Protein AF-A0A934UHP0-F1 (afdb_monomer)

Solvent-accessible surface area (backbone atoms only — not comparable to full-atom values): 10832 Å² total; per-residue (Å²): 144,79,77,80,71,72,85,59,71,82,82,68,81,78,89,64,94,70,83,74,85,77,80,88,88,84,89,85,69,99,62,81,76,80,75,79,72,74,75,75,67,83,70,71,65,42,68,58,42,53,53,52,53,50,48,46,70,78,42,37,68,62,49,25,53,52,29,30,57,38,51,33,69,65,42,19,49,50,46,54,52,48,55,55,54,60,71,76,48,65,62,77,45,72,68,57,52,52,50,54,49,52,52,40,41,58,56,67,49,71,59,42,85,39,82,93,36,69,33,22,66,36,47,75,72,54,64,80,91,36,71,65,50,58,52,38,53,55,50,32,52,55,48,51,52,50,53,49,57,47,55,74,68,46,74,72,74,68,69,76,78,69,86,83,80,86,78,84,90,79,137

pLDDT: mean 72.45, std 21.95, range [33.69, 94.19]

Structure (mmCIF, N/CA/C/O backbone):
data_AF-A0A934UHP0-F1
#
_entry.id   AF-A0A934UHP0-F1
#
loop_
_atom_site.group_PDB
_atom_site.id
_atom_site.type_symbol
_atom_site.label_atom_id
_atom_site.label_alt_id
_atom_site.label_comp_id
_atom_site.label_asym_id
_atom_site.label_entity_id
_atom_site.label_seq_id
_atom_site.pdbx_PDB_ins_code
_atom_site.Cartn_x
_atom_site.Cartn_y
_atom_site.Cartn_z
_atom_site.occupancy
_atom_site.B_iso_or_equiv
_atom_site.auth_seq_id
_atom_site.auth_comp_id
_atom_site.auth_asym_id
_atom_site.auth_atom_id
_atom_site.pdbx_PDB_model_num
ATOM 1 N N . MET A 1 1 ? 20.427 -10.586 4.011 1.00 42.00 1 MET A N 1
ATOM 2 C CA . MET A 1 1 ? 18.954 -10.520 4.170 1.00 42.00 1 MET A CA 1
ATOM 3 C C . MET A 1 1 ? 18.531 -11.014 5.562 1.00 42.00 1 MET A C 1
ATOM 5 O O . MET A 1 1 ? 17.882 -12.040 5.659 1.00 42.00 1 MET A O 1
ATOM 9 N N . LEU A 1 2 ? 18.901 -10.321 6.652 1.00 39.56 2 LEU A N 1
ATOM 10 C CA . LEU A 1 2 ? 18.642 -10.806 8.030 1.00 39.56 2 LEU A CA 1
ATOM 11 C C . LEU A 1 2 ? 18.152 -9.730 9.025 1.00 39.56 2 LEU A C 1
ATOM 13 O O . LEU A 1 2 ? 18.078 -9.990 10.220 1.00 39.56 2 LEU A O 1
ATOM 17 N N . LEU A 1 3 ? 17.778 -8.525 8.572 1.00 39.38 3 LEU A N 1
ATOM 18 C CA . LEU A 1 3 ? 17.360 -7.441 9.484 1.00 39.38 3 LEU A CA 1
ATOM 19 C C . LEU A 1 3 ? 15.840 -7.224 9.589 1.00 39.38 3 LEU A C 1
ATOM 21 O O . LEU A 1 3 ? 15.396 -6.482 10.456 1.00 39.38 3 LEU A O 1
ATOM 25 N N . LEU A 1 4 ? 15.025 -7.908 8.780 1.00 42.03 4 LEU A N 1
ATOM 26 C CA . LEU A 1 4 ? 13.560 -7.750 8.799 1.00 42.03 4 LEU A CA 1
ATOM 27 C C . LEU A 1 4 ? 12.834 -8.690 9.778 1.00 42.03 4 LEU A C 1
ATOM 29 O O . LEU A 1 4 ? 11.640 -8.531 10.001 1.00 42.03 4 LEU A O 1
ATOM 33 N N . GLN A 1 5 ? 13.548 -9.618 10.421 1.00 41.47 5 GLN A N 1
ATOM 34 C CA . GLN A 1 5 ? 12.958 -10.611 11.329 1.00 41.47 5 GLN A CA 1
ATOM 35 C C . GLN A 1 5 ? 12.961 -10.199 12.814 1.00 41.47 5 GLN A C 1
ATOM 37 O O . GLN A 1 5 ? 12.435 -10.931 13.645 1.00 41.47 5 GLN A O 1
ATOM 42 N N . ARG A 1 6 ? 13.524 -9.033 13.179 1.00 38.66 6 ARG A N 1
ATOM 43 C CA . ARG A 1 6 ? 13.593 -8.573 14.588 1.00 38.66 6 ARG A CA 1
ATOM 44 C C . ARG A 1 6 ? 12.536 -7.541 14.991 1.00 38.66 6 ARG A C 1
ATOM 46 O O . ARG A 1 6 ? 12.397 -7.276 16.179 1.00 38.66 6 ARG A O 1
ATOM 53 N N . VAL A 1 7 ? 11.782 -6.977 14.044 1.00 44.88 7 VAL A N 1
ATOM 54 C CA . VAL A 1 7 ? 10.769 -5.928 14.322 1.00 44.88 7 VAL A CA 1
ATOM 55 C C . VAL A 1 7 ? 9.355 -6.505 14.482 1.00 44.88 7 VAL A C 1
ATOM 57 O O . VAL A 1 7 ? 8.395 -5.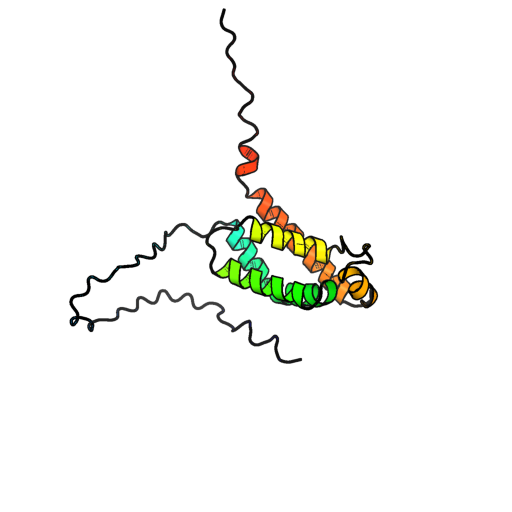789 14.747 1.00 44.88 7 VAL A O 1
ATOM 60 N N . TRP A 1 8 ? 9.221 -7.829 14.413 1.00 42.47 8 TRP A N 1
ATOM 61 C CA . TRP A 1 8 ? 8.026 -8.521 14.872 1.00 42.47 8 TRP A CA 1
ATOM 62 C C . TRP A 1 8 ? 8.429 -9.575 15.903 1.00 42.47 8 TRP A C 1
ATOM 64 O O . TRP A 1 8 ? 8.542 -10.753 15.562 1.00 42.47 8 TRP A O 1
ATOM 74 N N . PRO A 1 9 ? 8.699 -9.193 17.169 1.00 38.47 9 PRO A N 1
ATOM 75 C CA . PRO A 1 9 ? 8.726 -10.200 18.205 1.00 38.47 9 PRO A CA 1
ATOM 76 C C . PRO A 1 9 ? 7.349 -10.852 18.211 1.00 38.47 9 PRO A C 1
ATOM 78 O O . PRO A 1 9 ? 6.319 -10.174 18.162 1.00 38.47 9 PRO A O 1
ATOM 81 N N . ALA A 1 10 ? 7.362 -12.175 18.269 1.00 37.47 10 ALA A N 1
ATOM 82 C CA . ALA A 1 10 ? 6.231 -13.042 18.520 1.00 37.47 10 ALA A CA 1
ATOM 83 C C . ALA A 1 10 ? 5.600 -12.783 19.907 1.00 37.47 10 ALA A C 1
ATOM 85 O O . ALA A 1 10 ? 5.389 -13.704 20.685 1.00 37.47 10 ALA A O 1
ATOM 86 N N . CYS A 1 11 ? 5.221 -11.541 20.212 1.00 39.34 11 CYS A N 1
ATOM 87 C CA . CYS A 1 11 ? 4.250 -11.205 21.250 1.00 39.34 11 CYS A CA 1
ATOM 88 C C . CYS A 1 11 ? 2.841 -11.389 20.671 1.00 39.34 11 CYS A C 1
ATOM 90 O O . CYS A 1 11 ? 1.976 -10.515 20.689 1.00 39.34 11 CYS A O 1
ATOM 92 N N . LEU A 1 12 ? 2.663 -12.570 20.089 1.00 42.16 12 LEU A N 1
ATOM 93 C CA . LEU A 1 12 ? 1.399 -13.191 19.807 1.00 42.16 12 LEU A CA 1
ATOM 94 C C . LEU A 1 12 ? 0.865 -13.646 21.168 1.00 42.16 12 LEU A C 1
ATOM 96 O O . LEU A 1 12 ? 1.470 -14.480 21.828 1.00 42.16 12 LEU A O 1
ATOM 100 N N . LEU A 1 13 ? -0.249 -13.051 21.587 1.00 44.84 13 LEU A N 1
ATOM 101 C CA . LEU A 1 13 ? -1.216 -13.663 22.495 1.00 44.84 13 LEU A CA 1
ATOM 102 C C . LEU A 1 13 ? -0.632 -14.287 23.777 1.00 44.84 13 LEU A C 1
ATOM 104 O O . LEU A 1 13 ? -0.609 -15.502 23.946 1.00 44.84 13 LEU A O 1
ATOM 108 N N . LYS A 1 14 ? -0.337 -13.445 24.768 1.00 37.38 14 LYS A N 1
ATOM 109 C CA . LYS A 1 14 ? -0.672 -13.820 26.144 1.00 37.38 14 LYS A CA 1
ATOM 110 C C . LYS A 1 14 ? -1.713 -12.844 26.661 1.00 37.38 14 LYS A C 1
ATOM 112 O O . LYS A 1 14 ? -1.405 -11.836 27.286 1.00 37.38 14 LYS A O 1
ATOM 117 N N . GLY A 1 15 ? -2.968 -13.154 26.333 1.00 45.75 15 GLY A N 1
ATOM 118 C CA . GLY A 1 15 ? -4.089 -12.767 27.175 1.00 45.75 15 GLY A CA 1
ATOM 119 C C . GLY A 1 15 ? -3.848 -13.398 28.539 1.00 45.75 15 GLY A C 1
ATOM 120 O O . GLY A 1 15 ? -4.096 -14.580 28.739 1.00 45.75 15 GLY A O 1
ATOM 121 N N . GLY A 1 16 ? -3.247 -12.629 29.433 1.00 35.16 16 GLY A N 1
ATOM 122 C CA . GLY A 1 16 ? -3.115 -12.962 30.833 1.00 35.16 16 GLY A CA 1
ATOM 123 C C . GLY A 1 16 ? -3.832 -11.872 31.594 1.00 35.16 16 GLY A C 1
ATOM 124 O O . GLY A 1 16 ? -3.300 -10.774 31.734 1.00 35.16 16 GLY A O 1
ATOM 125 N N . ASN A 1 17 ? -5.029 -12.179 32.083 1.00 43.84 17 ASN A N 1
ATOM 126 C CA . ASN A 1 17 ? -5.650 -11.446 33.179 1.00 43.84 17 ASN A CA 1
ATOM 127 C C . ASN A 1 17 ? -4.812 -11.745 34.432 1.00 43.84 17 ASN A C 1
ATOM 129 O O . ASN A 1 17 ? -5.182 -12.556 35.271 1.00 43.84 17 ASN A O 1
ATOM 133 N N . GLY A 1 18 ? -3.604 -11.192 34.474 1.00 33.69 18 GLY A N 1
ATOM 134 C CA . GLY A 1 18 ? -2.682 -11.305 35.586 1.00 33.69 18 GLY A CA 1
ATOM 135 C C . GLY A 1 18 ? -2.936 -10.141 36.517 1.00 33.69 18 GLY A C 1
ATOM 136 O O . GLY A 1 18 ? -2.322 -9.088 36.373 1.00 33.69 18 GLY A O 1
ATOM 137 N N . LEU A 1 19 ? -3.872 -10.343 37.438 1.00 45.59 19 LEU A N 1
ATOM 138 C CA . LEU A 1 19 ? -3.928 -9.641 38.708 1.00 45.59 19 LEU A CA 1
ATOM 139 C C . LEU A 1 19 ? -2.565 -9.849 39.397 1.00 45.59 19 LEU A C 1
ATOM 141 O O . LEU A 1 19 ? -2.345 -10.863 40.051 1.00 45.59 19 LEU A O 1
ATOM 145 N N . LEU A 1 20 ? -1.609 -8.950 39.169 1.00 38.91 20 LEU A N 1
ATOM 146 C CA . LEU A 1 20 ? -0.404 -8.879 39.986 1.00 38.91 20 LEU A CA 1
ATOM 147 C C . LEU A 1 20 ? -0.700 -7.915 41.126 1.00 38.91 20 LEU A C 1
ATOM 149 O O . LEU A 1 20 ? -0.429 -6.719 41.053 1.00 38.91 20 LEU A O 1
ATOM 153 N N . GLU A 1 21 ? -1.300 -8.487 42.165 1.00 44.72 21 GLU A N 1
ATOM 154 C CA . GLU A 1 21 ? -1.109 -8.037 43.536 1.00 44.72 21 GLU A CA 1
ATOM 155 C C . GLU A 1 21 ? 0.404 -7.916 43.776 1.00 44.72 21 GLU A C 1
ATOM 157 O O . GLU A 1 21 ? 1.127 -8.914 43.794 1.00 44.72 21 GLU A O 1
ATOM 162 N N . LEU A 1 22 ? 0.899 -6.690 43.924 1.00 38.41 22 LEU A N 1
ATOM 163 C CA . LEU A 1 22 ? 2.166 -6.438 44.599 1.00 38.41 22 LEU A CA 1
ATOM 164 C C . LEU A 1 22 ? 1.835 -5.783 45.938 1.00 38.41 22 LEU A C 1
ATOM 166 O O . LEU A 1 22 ? 1.353 -4.646 45.947 1.00 38.41 22 LEU A O 1
ATOM 170 N N . PRO A 1 23 ? 2.073 -6.469 47.065 1.00 46.25 23 PRO A N 1
ATOM 171 C CA . PRO A 1 23 ? 1.938 -5.860 48.367 1.00 46.25 23 PRO A CA 1
ATOM 172 C C . PRO A 1 23 ? 3.212 -5.083 48.725 1.00 46.25 23 PRO A C 1
ATOM 174 O O . PRO A 1 23 ? 4.324 -5.478 48.385 1.00 46.25 23 PRO A O 1
ATOM 177 N N . LEU A 1 24 ? 3.001 -4.017 49.498 1.00 48.31 24 LEU A N 1
ATOM 178 C CA . LEU A 1 24 ? 3.909 -3.486 50.521 1.00 48.31 24 LEU A CA 1
ATOM 179 C C . LEU A 1 24 ? 5.299 -3.018 50.057 1.00 48.31 24 LEU A C 1
ATOM 181 O O . LEU A 1 24 ? 6.254 -3.785 50.002 1.00 48.31 24 LEU A O 1
ATOM 185 N N . GLY A 1 25 ? 5.451 -1.699 49.889 1.00 46.22 25 GLY A N 1
ATOM 186 C CA . GLY A 1 25 ? 6.784 -1.091 49.900 1.00 46.22 25 GLY A CA 1
ATOM 187 C C . GLY A 1 25 ? 6.900 0.323 49.339 1.00 46.22 25 GLY A C 1
ATOM 188 O O . GLY A 1 25 ? 7.760 0.551 48.501 1.00 46.22 25 GLY A O 1
ATOM 189 N N . ALA A 1 26 ? 6.066 1.278 49.762 1.00 39.66 26 ALA A N 1
ATOM 190 C CA . ALA A 1 26 ? 6.308 2.698 49.466 1.00 39.66 26 ALA A CA 1
ATOM 191 C C . ALA A 1 26 ? 5.624 3.624 50.486 1.00 39.66 26 ALA A C 1
ATOM 193 O O . ALA A 1 26 ? 4.807 4.472 50.140 1.00 39.66 26 ALA A O 1
ATOM 194 N N . ALA A 1 27 ? 5.949 3.456 51.766 1.00 47.56 27 ALA A N 1
ATOM 195 C CA . ALA A 1 27 ? 5.742 4.495 52.767 1.00 47.56 27 ALA A CA 1
ATOM 196 C C . ALA A 1 27 ? 7.123 5.013 53.161 1.00 47.56 27 ALA A C 1
ATOM 198 O O . ALA A 1 27 ? 7.742 4.422 54.029 1.00 47.56 27 ALA A O 1
ATOM 199 N N . LEU A 1 28 ? 7.631 6.032 52.461 1.00 46.81 28 LEU A N 1
ATOM 200 C CA . LEU A 1 28 ? 8.729 6.918 52.884 1.00 46.81 28 LEU A CA 1
ATOM 201 C C . LEU A 1 28 ? 8.986 7.921 51.751 1.00 46.81 28 LEU A C 1
ATOM 203 O O . LEU A 1 28 ? 9.897 7.747 50.962 1.00 46.81 28 LEU A O 1
ATOM 207 N N . PHE A 1 29 ? 8.107 8.907 51.605 1.00 46.59 29 PHE A N 1
ATOM 208 C CA . PHE A 1 29 ? 8.391 10.275 51.147 1.00 46.59 29 PHE A CA 1
ATOM 209 C C . PHE A 1 29 ? 7.032 10.957 51.000 1.00 46.59 29 PHE A C 1
ATOM 211 O O . PHE A 1 29 ? 6.186 10.510 50.231 1.00 46.59 29 PHE A O 1
ATOM 218 N N . GLY A 1 30 ? 6.803 12.018 51.773 1.00 52.59 30 GLY A N 1
ATOM 219 C CA . GLY A 1 30 ? 5.574 12.815 51.778 1.00 52.59 30 GLY A CA 1
ATOM 220 C C . GLY A 1 30 ? 5.357 13.627 50.498 1.00 52.59 30 GLY A C 1
ATOM 221 O O . GLY A 1 30 ? 5.081 14.820 50.567 1.00 52.59 30 GLY A O 1
ATOM 222 N N . MET A 1 31 ? 5.474 13.004 49.327 1.00 44.03 31 MET A N 1
ATOM 223 C CA . MET A 1 31 ? 4.990 13.554 48.070 1.00 44.03 31 MET A CA 1
ATOM 224 C C . MET A 1 31 ? 3.613 12.963 47.809 1.00 44.03 31 MET A C 1
ATOM 226 O O . MET A 1 31 ? 3.461 11.747 47.711 1.00 44.03 31 MET A O 1
ATOM 230 N N . LYS A 1 32 ? 2.597 13.827 47.691 1.00 45.47 32 LYS A N 1
ATOM 231 C CA . LYS A 1 32 ? 1.299 13.419 47.147 1.00 45.47 32 LYS A CA 1
ATOM 232 C C . LYS A 1 32 ? 1.583 12.750 45.800 1.00 45.47 32 LYS A C 1
ATOM 234 O O . LYS A 1 32 ? 2.121 13.433 44.925 1.00 45.47 32 LYS A O 1
ATOM 239 N N . PRO A 1 33 ? 1.279 11.453 45.620 1.00 44.22 33 PRO A N 1
ATOM 240 C CA . PRO A 1 33 ? 1.418 10.843 44.317 1.00 44.22 33 PRO A CA 1
ATOM 241 C C . PRO A 1 33 ? 0.501 11.632 43.395 1.00 44.22 33 PRO A C 1
ATOM 243 O O . PRO A 1 33 ? -0.712 11.690 43.607 1.00 44.22 33 PRO A O 1
ATOM 246 N N . MET A 1 34 ? 1.089 12.296 42.402 1.00 43.16 34 MET A N 1
ATOM 247 C CA . MET A 1 34 ? 0.326 12.789 41.274 1.00 43.16 34 MET A CA 1
ATOM 248 C C . MET A 1 34 ? -0.120 11.523 40.556 1.00 43.16 34 MET A C 1
ATOM 250 O O . MET A 1 34 ? 0.605 10.948 39.746 1.00 43.16 34 MET A O 1
ATOM 254 N N . THR A 1 35 ? -1.268 11.001 40.978 1.00 45.53 35 THR A N 1
ATOM 255 C CA . THR A 1 35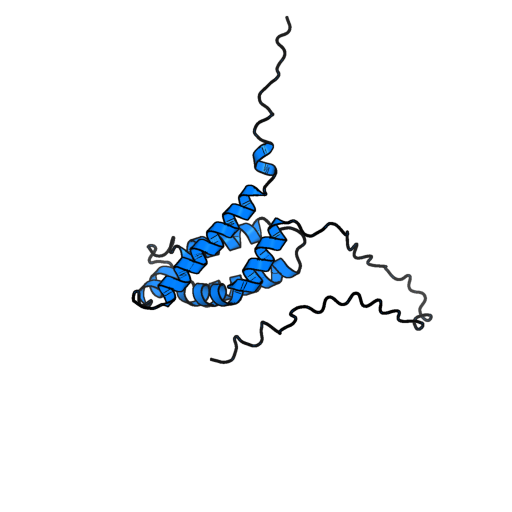 ? -1.938 9.889 40.338 1.00 45.53 35 THR A CA 1
ATOM 256 C C . THR A 1 35 ? -2.242 10.374 38.936 1.00 45.53 35 THR A C 1
ATOM 258 O O . THR A 1 35 ? -3.241 11.035 38.673 1.00 45.53 35 THR A O 1
ATOM 261 N N . PHE A 1 36 ? -1.341 10.073 38.005 1.00 46.47 36 PHE A N 1
ATOM 262 C CA . PHE A 1 36 ? -1.683 10.058 36.602 1.00 46.47 36 PHE A CA 1
ATOM 263 C C . PHE A 1 36 ? -2.608 8.856 36.460 1.00 46.47 36 PHE A C 1
ATOM 265 O O . PHE A 1 36 ? -2.192 7.758 36.092 1.00 46.47 36 PHE A O 1
ATOM 272 N N . TYR A 1 37 ? -3.869 9.035 36.858 1.00 45.75 37 TYR A N 1
ATOM 273 C CA . TYR A 1 37 ? -4.931 8.123 36.504 1.00 45.75 37 TYR A CA 1
ATOM 274 C C . TYR A 1 37 ? -5.016 8.230 34.985 1.00 45.75 37 TYR A C 1
ATOM 276 O O . TYR A 1 37 ? -5.720 9.046 34.398 1.00 45.75 37 TYR A O 1
ATOM 284 N N . ARG A 1 38 ? -4.202 7.423 34.305 1.00 45.00 38 ARG A N 1
ATOM 285 C CA . ARG A 1 38 ? -4.418 7.117 32.908 1.00 45.00 38 ARG A CA 1
ATOM 286 C C . ARG A 1 38 ? -5.755 6.411 32.931 1.00 45.00 38 ARG A C 1
ATOM 288 O O . ARG A 1 38 ? -5.820 5.225 33.236 1.00 45.00 38 ARG A O 1
ATOM 295 N N . THR A 1 39 ? -6.829 7.163 32.714 1.00 40.53 39 THR A N 1
ATOM 296 C CA . THR A 1 39 ? -8.152 6.592 32.557 1.00 40.53 39 THR A CA 1
ATOM 297 C C . THR A 1 39 ? -8.039 5.647 31.369 1.00 40.53 39 THR A C 1
ATOM 299 O O . THR A 1 39 ? -8.047 6.029 30.190 1.00 40.53 39 THR A O 1
ATOM 302 N N . PHE A 1 40 ? -7.869 4.363 31.665 1.00 43.28 40 PHE A N 1
ATOM 303 C CA . PHE A 1 40 ? -8.259 3.293 30.773 1.00 43.28 40 PHE A CA 1
ATOM 304 C C . PHE A 1 40 ? -9.780 3.371 30.726 1.00 43.28 40 PHE A C 1
ATOM 306 O O . PHE A 1 40 ? -10.487 2.621 31.382 1.00 43.28 40 PHE A O 1
ATOM 313 N N . SER A 1 41 ? -10.277 4.388 30.017 1.00 42.59 41 SER A N 1
ATOM 314 C CA . SER A 1 41 ? -11.663 4.454 29.611 1.00 42.59 41 SER A CA 1
ATOM 315 C C . SER A 1 41 ? -11.891 3.164 28.843 1.00 42.59 41 SER A C 1
ATOM 317 O O . SER A 1 41 ? -11.317 2.959 27.775 1.00 42.59 41 SER A O 1
ATOM 319 N N . THR A 1 42 ? -12.669 2.282 29.454 1.00 47.91 42 THR A N 1
ATOM 320 C CA . THR A 1 42 ? -13.042 0.938 29.011 1.00 47.91 42 THR A CA 1
ATOM 321 C C . THR A 1 42 ? -13.909 0.952 27.751 1.00 47.91 42 THR A C 1
ATOM 323 O O . THR A 1 42 ? -14.549 -0.042 27.421 1.00 47.91 42 THR A O 1
ATOM 326 N N . LYS A 1 43 ? -13.934 2.069 27.011 1.00 54.66 43 LYS A N 1
ATOM 327 C CA . LYS A 1 43 ? -14.559 2.138 25.698 1.00 54.66 43 LYS A CA 1
ATOM 328 C C . LYS A 1 43 ? -13.727 1.284 24.748 1.00 54.66 43 LYS A C 1
ATOM 330 O O . LYS A 1 43 ? -12.588 1.617 24.421 1.00 54.66 43 LYS A O 1
ATOM 335 N N . GLN A 1 44 ? -14.313 0.151 24.377 1.00 58.03 44 GLN A N 1
ATOM 336 C CA . GLN A 1 44 ? -13.834 -0.786 23.372 1.00 58.03 44 GLN A CA 1
ATOM 337 C C . GLN A 1 44 ? -13.231 -0.021 22.176 1.00 58.03 44 GLN A C 1
ATOM 339 O O . GLN A 1 44 ? -13.818 0.979 21.748 1.00 58.03 44 GLN A O 1
ATOM 344 N N . PRO A 1 45 ? -12.057 -0.432 21.650 1.00 60.78 45 PRO A N 1
ATOM 345 C CA . PRO A 1 45 ? -11.465 0.211 20.482 1.00 60.78 45 PRO A CA 1
ATOM 346 C C . PRO A 1 45 ? -12.504 0.289 19.370 1.00 60.78 45 PRO A C 1
ATOM 348 O O . PRO A 1 45 ? -13.213 -0.691 19.135 1.00 60.78 45 PRO A O 1
ATOM 351 N N . CYS A 1 46 ? -12.607 1.439 18.700 1.00 70.69 46 CYS A N 1
ATOM 352 C CA . CYS A 1 46 ? -13.571 1.583 17.614 1.00 70.69 46 CYS A CA 1
ATOM 353 C C . CYS A 1 46 ? -13.407 0.430 16.600 1.00 70.69 46 CYS A C 1
ATOM 355 O O . CYS A 1 46 ? -12.269 0.055 16.291 1.00 70.69 46 CYS A O 1
ATOM 357 N N . PRO A 1 47 ? -14.509 -0.152 16.091 1.00 77.81 47 PRO A N 1
ATOM 358 C CA . PRO A 1 47 ? -14.458 -1.367 15.273 1.00 77.81 47 PRO A CA 1
ATOM 359 C C . PRO A 1 47 ? -13.521 -1.201 14.068 1.00 77.81 47 PRO A C 1
ATOM 361 O O . PRO A 1 47 ? -12.684 -2.066 13.811 1.00 77.81 47 PRO A O 1
ATOM 364 N N . LYS A 1 48 ? -13.532 -0.015 13.441 1.00 84.75 48 LYS A N 1
ATOM 365 C CA . LYS A 1 48 ? -12.605 0.405 12.373 1.00 84.75 48 LYS A CA 1
ATOM 366 C C . LYS A 1 48 ? -11.131 0.170 12.711 1.00 84.75 48 LYS A C 1
ATOM 368 O O . LYS A 1 48 ? -10.384 -0.389 11.913 1.00 84.75 48 LYS A O 1
ATOM 373 N N . LEU A 1 49 ? -10.703 0.579 13.906 1.00 87.00 49 LEU A N 1
ATOM 374 C CA . LEU A 1 49 ? -9.321 0.412 14.352 1.00 87.00 49 LEU A CA 1
ATOM 375 C C . LEU A 1 49 ? -8.978 -1.065 14.564 1.00 87.00 49 LEU A C 1
ATOM 377 O O . LEU A 1 49 ? -7.847 -1.473 14.310 1.00 87.00 49 LEU A O 1
ATOM 381 N N . GLY A 1 50 ? -9.953 -1.870 14.994 1.00 86.69 50 GLY A N 1
ATOM 382 C CA . GLY A 1 50 ? -9.825 -3.324 15.072 1.00 86.69 50 GLY A CA 1
ATOM 383 C C . GLY A 1 50 ? -9.517 -3.950 13.710 1.00 86.69 50 GLY A C 1
ATOM 384 O O . GLY A 1 50 ? -8.563 -4.724 13.602 1.00 86.69 50 GLY A O 1
ATOM 385 N N . HIS A 1 51 ? -10.253 -3.558 12.665 1.00 89.88 51 HIS A N 1
ATOM 386 C CA . HIS A 1 51 ? -10.018 -4.023 11.293 1.00 89.88 51 HIS A CA 1
ATOM 387 C C . HIS A 1 51 ? -8.634 -3.613 10.772 1.00 89.88 51 HIS A C 1
ATOM 389 O O . HIS A 1 51 ? -7.890 -4.461 10.279 1.00 89.88 51 HIS A O 1
ATOM 395 N N . VAL A 1 52 ? -8.234 -2.350 10.968 1.00 90.81 52 VAL A N 1
ATOM 396 C CA . VAL A 1 52 ? -6.906 -1.857 10.552 1.00 90.81 52 VAL A CA 1
ATOM 397 C C . VAL A 1 52 ? -5.782 -2.589 11.284 1.00 90.81 52 VAL A C 1
ATOM 399 O O . VAL A 1 52 ? -4.822 -3.031 10.658 1.00 90.81 52 VAL A O 1
ATOM 402 N N . ARG A 1 53 ? -5.896 -2.777 12.604 1.00 91.62 53 ARG A N 1
ATOM 403 C CA . ARG A 1 53 ? -4.902 -3.522 13.395 1.00 91.62 53 ARG A CA 1
ATOM 404 C C . ARG A 1 53 ? -4.756 -4.958 12.928 1.00 91.62 53 ARG A C 1
ATOM 406 O O . ARG A 1 53 ? -3.635 -5.452 12.834 1.00 91.62 53 ARG A O 1
ATOM 413 N N . ARG A 1 54 ? -5.878 -5.623 12.652 1.00 91.38 54 ARG A N 1
ATOM 414 C CA . ARG A 1 54 ? -5.883 -6.991 12.137 1.00 91.38 54 ARG A CA 1
ATOM 415 C C . ARG A 1 54 ? -5.182 -7.059 10.786 1.00 91.38 54 ARG A C 1
ATOM 417 O O . ARG A 1 54 ? -4.269 -7.858 10.632 1.00 91.38 54 ARG A O 1
ATOM 424 N N . PHE A 1 55 ? -5.532 -6.170 9.861 1.00 92.69 55 PHE A N 1
ATOM 425 C CA . PHE A 1 55 ? -4.891 -6.110 8.552 1.00 92.69 55 PHE A CA 1
ATOM 426 C C . PHE A 1 55 ? -3.381 -5.861 8.653 1.00 92.69 55 PHE A C 1
ATOM 428 O O . PHE A 1 55 ? -2.601 -6.589 8.050 1.00 92.69 55 PHE A O 1
ATOM 435 N N . LEU A 1 56 ? -2.946 -4.880 9.449 1.00 92.06 56 LEU A N 1
ATOM 436 C CA . LEU A 1 56 ? -1.521 -4.573 9.610 1.00 92.06 56 LEU A CA 1
ATOM 437 C C . LEU A 1 56 ? -0.748 -5.703 10.299 1.00 92.06 56 LEU A C 1
ATOM 439 O O . LEU A 1 56 ? 0.427 -5.903 10.007 1.00 92.06 56 LEU A O 1
ATOM 443 N N . ARG A 1 57 ? -1.388 -6.470 11.185 1.00 91.56 57 ARG A N 1
ATOM 444 C CA . ARG A 1 57 ? -0.786 -7.678 11.760 1.00 91.56 57 ARG A CA 1
ATOM 445 C C . ARG A 1 57 ? -0.623 -8.779 10.719 1.00 91.56 57 ARG A C 1
ATOM 447 O O . ARG A 1 57 ? 0.426 -9.409 10.675 1.00 91.56 57 ARG A O 1
ATOM 454 N N . ASP A 1 58 ? -1.655 -9.013 9.919 1.00 92.38 58 ASP A N 1
ATOM 455 C CA . ASP A 1 58 ? -1.706 -10.162 9.019 1.00 92.38 58 ASP A CA 1
ATOM 456 C C . ASP A 1 58 ? -0.929 -9.883 7.706 1.00 92.38 58 ASP A C 1
ATOM 458 O O . ASP A 1 58 ? -0.353 -10.794 7.116 1.00 92.38 58 ASP A O 1
ATOM 462 N N . HIS A 1 59 ? -0.847 -8.618 7.271 1.00 93.62 59 HIS A N 1
ATOM 463 C CA . HIS A 1 59 ? -0.282 -8.205 5.976 1.00 93.62 59 HIS A CA 1
ATOM 464 C C . HIS A 1 59 ? 0.776 -7.087 6.049 1.00 93.62 59 HIS A C 1
ATOM 466 O O . HIS A 1 59 ? 1.334 -6.711 5.019 1.00 93.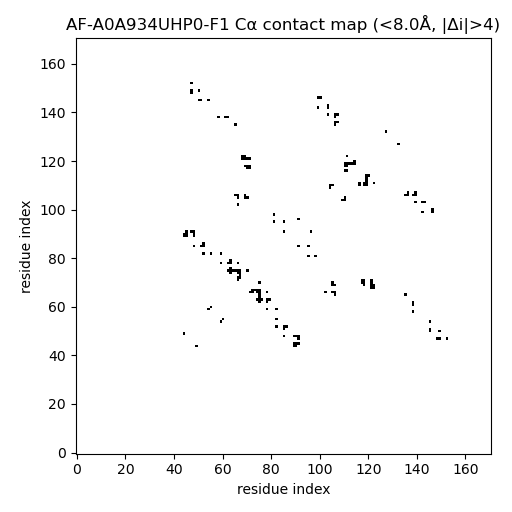62 59 HIS A O 1
ATOM 472 N N . GLY A 1 60 ? 1.106 -6.552 7.231 1.00 90.75 60 GLY A N 1
ATOM 473 C CA . GLY A 1 60 ? 1.988 -5.381 7.362 1.00 90.75 60 GLY A CA 1
ATOM 474 C C . GLY A 1 60 ? 3.403 -5.581 6.816 1.00 90.75 60 GLY A C 1
ATOM 475 O O . GLY A 1 60 ? 3.949 -4.675 6.190 1.00 90.75 60 GLY A O 1
ATOM 476 N N . THR A 1 61 ? 3.990 -6.769 6.984 1.00 92.44 61 THR A N 1
ATOM 477 C CA . THR A 1 61 ? 5.324 -7.070 6.435 1.00 92.44 61 THR A CA 1
ATOM 478 C C . THR A 1 61 ? 5.306 -7.122 4.911 1.00 92.44 61 THR A C 1
ATOM 480 O O . THR A 1 61 ? 6.183 -6.546 4.270 1.00 92.44 61 THR A O 1
ATOM 483 N N . ALA A 1 62 ? 4.292 -7.761 4.323 1.00 93.00 62 ALA A N 1
ATOM 484 C CA . ALA A 1 62 ? 4.130 -7.824 2.874 1.00 93.00 62 ALA A CA 1
ATOM 485 C C . ALA A 1 62 ? 3.906 -6.418 2.289 1.00 93.00 62 ALA A C 1
ATOM 487 O O . ALA A 1 62 ? 4.581 -6.027 1.338 1.00 93.00 62 ALA A O 1
ATOM 488 N N . LEU A 1 63 ? 3.073 -5.605 2.949 1.00 93.75 63 LEU A N 1
ATOM 489 C CA . LEU A 1 63 ? 2.864 -4.202 2.596 1.00 93.75 63 LEU A CA 1
ATOM 490 C C . LEU A 1 63 ? 4.164 -3.388 2.663 1.00 93.75 63 LEU A C 1
ATOM 492 O O . LEU A 1 63 ? 4.452 -2.617 1.753 1.00 93.75 63 LEU A O 1
ATOM 496 N N . ALA A 1 64 ? 4.980 -3.571 3.704 1.00 93.88 64 ALA A N 1
ATOM 497 C CA . ALA A 1 64 ? 6.256 -2.872 3.840 1.00 93.88 64 ALA A CA 1
ATOM 498 C C . ALA A 1 64 ? 7.263 -3.265 2.746 1.00 93.88 64 ALA A C 1
ATOM 500 O O . ALA A 1 64 ? 8.016 -2.405 2.283 1.00 93.88 64 ALA A O 1
ATOM 501 N N . MET A 1 65 ? 7.284 -4.535 2.323 1.00 92.44 65 MET A N 1
ATOM 502 C CA . MET A 1 65 ? 8.145 -5.010 1.232 1.00 92.44 65 MET A CA 1
ATOM 503 C C . MET A 1 65 ? 7.687 -4.479 -0.128 1.00 92.44 65 MET A C 1
ATOM 505 O O . MET A 1 65 ? 8.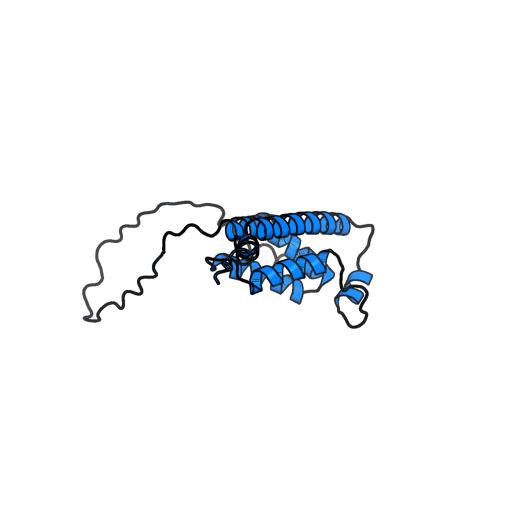516 -3.974 -0.887 1.00 92.44 65 MET A O 1
ATOM 509 N N . ALA A 1 66 ? 6.381 -4.523 -0.402 1.00 92.94 66 ALA A N 1
ATOM 510 C CA . ALA A 1 66 ? 5.794 -3.960 -1.613 1.00 92.94 66 ALA A CA 1
ATOM 511 C C . ALA A 1 66 ? 6.029 -2.445 -1.698 1.00 92.94 66 ALA A C 1
ATOM 513 O O . ALA A 1 66 ? 6.569 -1.954 -2.689 1.00 92.94 66 ALA A O 1
ATOM 514 N N . ALA A 1 67 ? 5.761 -1.716 -0.611 1.00 93.44 67 ALA A N 1
ATOM 515 C CA . ALA A 1 67 ? 6.036 -0.286 -0.518 1.00 93.44 67 ALA A CA 1
ATOM 516 C C . ALA A 1 67 ? 7.526 0.027 -0.724 1.00 93.44 67 ALA A C 1
ATOM 518 O O . ALA A 1 67 ? 7.856 1.014 -1.374 1.00 93.44 67 ALA A O 1
ATOM 519 N N . ARG A 1 68 ? 8.439 -0.826 -0.232 1.00 93.12 68 ARG A N 1
ATOM 520 C CA . ARG A 1 68 ? 9.881 -0.653 -0.460 1.00 93.12 68 ARG A CA 1
ATOM 521 C C . ARG A 1 68 ? 10.258 -0.759 -1.933 1.00 93.12 68 ARG A C 1
ATOM 523 O O . ARG A 1 68 ? 11.145 -0.037 -2.374 1.00 93.12 68 ARG A O 1
ATOM 530 N N . ARG A 1 69 ? 9.646 -1.694 -2.659 1.00 91.00 69 ARG A N 1
ATOM 531 C CA . ARG A 1 69 ? 9.925 -1.914 -4.082 1.00 91.00 69 ARG A CA 1
ATOM 532 C C . ARG A 1 69 ? 9.339 -0.812 -4.958 1.00 91.00 69 ARG A C 1
ATOM 534 O O . ARG A 1 69 ? 10.004 -0.405 -5.896 1.00 91.00 69 ARG A O 1
ATOM 541 N N . LEU A 1 70 ? 8.153 -0.313 -4.618 1.00 90.94 70 LEU A N 1
ATOM 542 C CA . LEU A 1 70 ? 7.435 0.680 -5.423 1.00 90.94 70 LEU A CA 1
ATOM 543 C C . LEU A 1 70 ? 7.810 2.131 -5.092 1.00 90.94 70 LEU A C 1
ATOM 545 O O . LEU A 1 70 ? 7.990 2.934 -5.994 1.00 90.94 70 LEU A O 1
ATOM 549 N N . GLY A 1 71 ? 7.943 2.472 -3.807 1.00 89.25 71 GLY A N 1
ATOM 550 C CA . GLY A 1 71 ? 8.201 3.840 -3.327 1.00 89.25 71 GLY A CA 1
ATOM 551 C C . GLY A 1 71 ? 9.495 3.981 -2.521 1.00 89.25 71 GLY A C 1
ATOM 552 O O . GLY A 1 71 ? 9.712 4.974 -1.824 1.00 89.25 71 GLY A O 1
ATOM 553 N N . GLY A 1 72 ? 10.356 2.964 -2.554 1.00 91.44 72 GLY A N 1
ATOM 554 C CA . GLY A 1 72 ? 11.666 2.998 -1.918 1.00 91.44 72 GLY A CA 1
ATOM 555 C C . GLY A 1 72 ? 11.645 2.854 -0.386 1.00 91.44 72 GLY A C 1
ATOM 556 O O . GLY A 1 72 ? 10.613 2.601 0.246 1.00 91.44 72 GLY A O 1
ATOM 557 N N . PRO A 1 73 ? 12.814 3.010 0.265 1.00 91.00 73 PRO A N 1
ATOM 558 C CA . PRO A 1 73 ? 12.956 2.834 1.712 1.00 91.00 73 PRO A CA 1
ATOM 559 C C . PRO A 1 73 ? 12.058 3.760 2.542 1.00 91.00 73 PRO A C 1
ATOM 561 O O . PRO A 1 73 ? 11.576 3.353 3.598 1.00 91.00 73 PRO A O 1
ATOM 564 N N . ALA A 1 74 ? 11.796 4.977 2.055 1.00 91.00 74 ALA A N 1
ATOM 565 C CA . ALA A 1 74 ? 10.930 5.940 2.729 1.00 91.00 74 ALA A CA 1
ATOM 566 C C . ALA A 1 74 ? 9.478 5.443 2.817 1.00 91.00 74 ALA A C 1
ATOM 568 O O . ALA A 1 74 ? 8.871 5.518 3.886 1.00 91.00 74 ALA A O 1
ATOM 569 N N . ALA A 1 75 ? 8.935 4.881 1.731 1.00 91.50 75 ALA A N 1
ATOM 570 C CA . ALA A 1 75 ? 7.584 4.325 1.717 1.00 91.50 75 ALA A CA 1
ATOM 571 C C . ALA A 1 75 ? 7.457 3.120 2.663 1.00 91.50 75 ALA A C 1
ATOM 573 O O . ALA A 1 75 ? 6.504 3.037 3.436 1.00 91.50 75 ALA A O 1
ATOM 574 N N . SER A 1 76 ? 8.461 2.239 2.687 1.00 93.81 76 SER A N 1
ATOM 575 C CA . SER A 1 76 ? 8.525 1.133 3.653 1.00 93.81 76 SER A CA 1
ATOM 576 C C . SER A 1 76 ? 8.557 1.636 5.103 1.00 93.81 76 SER A C 1
ATOM 578 O O . SER A 1 76 ? 7.803 1.156 5.948 1.00 93.81 76 SER A O 1
ATOM 580 N N . GLY A 1 77 ? 9.359 2.670 5.380 1.00 92.44 77 GLY A N 1
ATOM 581 C CA . GLY A 1 77 ? 9.422 3.341 6.681 1.00 92.44 77 GLY A CA 1
ATOM 582 C C . GLY A 1 77 ? 8.063 3.860 7.154 1.00 92.44 77 GLY A C 1
ATOM 583 O O . GLY A 1 77 ? 7.696 3.668 8.314 1.00 92.44 77 GLY A O 1
ATOM 584 N N . ARG A 1 78 ? 7.271 4.448 6.249 1.00 93.19 78 ARG A N 1
ATOM 585 C CA . ARG A 1 78 ? 5.913 4.919 6.564 1.00 93.19 78 ARG A CA 1
ATOM 586 C C . ARG A 1 78 ? 4.987 3.782 7.001 1.00 93.19 78 ARG A C 1
ATOM 588 O O . ARG A 1 78 ? 4.168 4.001 7.889 1.00 93.19 78 ARG A O 1
ATOM 595 N N . VAL A 1 79 ? 5.127 2.576 6.441 1.00 93.56 79 VAL A N 1
ATOM 596 C CA . VAL A 1 79 ? 4.328 1.409 6.865 1.00 93.56 79 VAL A CA 1
ATOM 597 C C . VAL A 1 79 ? 4.645 1.054 8.317 1.00 93.56 79 VAL A C 1
ATOM 599 O O . VAL A 1 79 ? 3.731 0.864 9.117 1.00 93.56 79 VAL A O 1
ATOM 602 N N . PHE A 1 80 ? 5.927 1.036 8.694 1.00 91.62 80 PHE A N 1
ATOM 603 C CA . PHE A 1 80 ? 6.330 0.781 10.081 1.00 91.62 80 PHE A CA 1
ATOM 604 C C . PHE A 1 80 ? 5.810 1.854 11.041 1.00 91.62 80 PHE A C 1
ATOM 606 O O . PHE A 1 80 ? 5.268 1.523 12.096 1.00 91.62 80 PHE A O 1
ATOM 613 N N . LEU A 1 81 ? 5.908 3.130 10.657 1.00 91.25 81 LEU A N 1
ATOM 614 C CA . LEU A 1 81 ? 5.364 4.235 11.449 1.00 91.25 81 LEU A CA 1
ATOM 615 C C . LEU A 1 81 ? 3.843 4.133 11.605 1.00 91.25 81 LEU A C 1
ATOM 617 O O . LEU A 1 81 ? 3.326 4.393 12.689 1.00 91.25 81 LEU A O 1
ATOM 621 N N . LEU A 1 82 ? 3.124 3.714 10.560 1.00 91.75 82 LEU A N 1
ATOM 622 C CA . LEU A 1 82 ? 1.685 3.475 10.634 1.00 91.75 82 LEU A CA 1
ATOM 623 C C . LEU A 1 82 ? 1.362 2.328 11.601 1.00 91.75 82 LEU A C 1
ATOM 625 O O . LEU A 1 82 ? 0.481 2.483 12.447 1.00 91.75 82 LEU A O 1
ATOM 629 N N . CYS A 1 83 ? 2.089 1.211 11.522 1.00 90.31 83 CYS A N 1
ATOM 630 C CA . CYS A 1 83 ? 1.939 0.085 12.444 1.00 90.31 83 CYS A CA 1
ATOM 631 C C . CYS A 1 83 ? 2.116 0.518 13.906 1.00 90.31 83 CYS A C 1
ATOM 633 O O . CYS A 1 83 ? 1.267 0.199 14.740 1.00 90.31 83 CYS A O 1
ATOM 635 N N . GLU A 1 84 ? 3.164 1.285 14.216 1.00 89.31 84 GLU A N 1
ATOM 636 C CA . GLU A 1 84 ? 3.396 1.804 15.569 1.00 89.31 84 GLU A CA 1
ATOM 637 C C . GLU A 1 84 ? 2.335 2.825 15.998 1.00 89.31 84 GLU A C 1
ATOM 639 O O . GLU A 1 84 ? 1.769 2.731 17.091 1.00 89.31 84 GLU A O 1
ATOM 644 N N . ALA A 1 85 ? 1.967 3.762 15.123 1.00 87.38 85 ALA A N 1
ATOM 645 C CA . ALA A 1 85 ? 0.947 4.762 15.428 1.00 87.38 85 ALA A CA 1
ATOM 646 C C . ALA A 1 85 ? -0.409 4.114 15.757 1.00 87.38 85 ALA A C 1
ATOM 648 O O . ALA A 1 85 ? -1.106 4.534 16.688 1.00 87.38 85 ALA A O 1
ATOM 649 N N . VAL A 1 86 ? -0.783 3.065 15.021 1.00 89.00 86 VAL A N 1
ATOM 650 C CA . VAL A 1 86 ? -2.039 2.327 15.199 1.00 89.00 86 VAL A CA 1
ATOM 651 C C . VAL A 1 86 ? -2.040 1.492 16.490 1.00 89.00 86 VAL A C 1
ATOM 653 O O . VAL A 1 86 ? -3.109 1.261 17.064 1.00 89.00 86 VAL A O 1
ATOM 656 N N . ARG A 1 87 ? -0.879 1.076 17.018 1.00 84.88 87 ARG A N 1
ATOM 657 C CA . ARG A 1 87 ? -0.776 0.351 18.305 1.00 84.88 87 ARG A CA 1
ATOM 658 C C . ARG A 1 87 ? -1.187 1.209 19.499 1.00 84.88 87 ARG A C 1
ATOM 660 O O . ARG A 1 87 ? -1.864 0.715 20.397 1.00 84.88 87 ARG A O 1
ATOM 667 N N . HIS A 1 88 ? -0.835 2.491 19.491 1.00 81.94 88 HIS A N 1
ATOM 668 C CA . HIS A 1 88 ? -1.050 3.382 20.638 1.00 81.94 88 HIS A CA 1
ATOM 669 C C . HIS A 1 88 ? -2.318 4.240 20.554 1.00 81.94 88 HIS A C 1
ATOM 671 O O . HIS A 1 88 ? -2.713 4.862 21.541 1.00 81.94 88 HIS A O 1
ATOM 677 N N . THR A 1 89 ? -2.982 4.273 19.400 1.00 82.00 89 THR A N 1
ATOM 678 C CA . THR A 1 89 ? -4.201 5.067 19.198 1.00 82.00 89 THR A CA 1
ATOM 679 C C . THR A 1 89 ? -5.460 4.352 19.696 1.00 82.00 89 THR A C 1
ATOM 681 O O . THR A 1 89 ? -5.520 3.127 19.772 1.00 82.00 89 THR A O 1
ATOM 684 N N . ARG A 1 90 ? -6.485 5.122 20.080 1.00 80.31 90 ARG A N 1
ATOM 685 C CA . ARG A 1 90 ? -7.816 4.597 20.462 1.00 80.31 90 ARG A CA 1
ATOM 686 C C . ARG A 1 90 ? -8.844 4.714 19.335 1.00 80.31 90 ARG A C 1
ATOM 688 O O . ARG A 1 90 ? -9.776 3.914 19.260 1.00 80.31 90 ARG A O 1
ATOM 695 N N . HIS A 1 91 ? -8.629 5.679 18.444 1.00 80.44 91 HIS A N 1
ATOM 696 C CA . HIS A 1 91 ? -9.459 5.953 17.280 1.00 80.44 91 HIS A CA 1
ATOM 697 C C . HIS A 1 91 ? -8.592 6.077 16.034 1.00 80.44 91 HIS A C 1
ATOM 699 O O . HIS A 1 91 ? -7.452 6.539 16.125 1.00 80.44 91 HIS A O 1
ATOM 705 N N . LEU A 1 92 ? -9.143 5.663 14.892 1.00 82.94 92 LEU A N 1
ATOM 706 C CA . LEU A 1 92 ? -8.499 5.853 13.600 1.00 82.94 92 LEU A CA 1
ATOM 707 C C . LEU A 1 92 ? -8.505 7.348 13.270 1.00 82.94 92 LEU A C 1
ATOM 709 O O . LEU A 1 92 ? -9.568 7.954 13.143 1.00 82.94 92 LEU A O 1
ATOM 713 N N . THR A 1 93 ? -7.32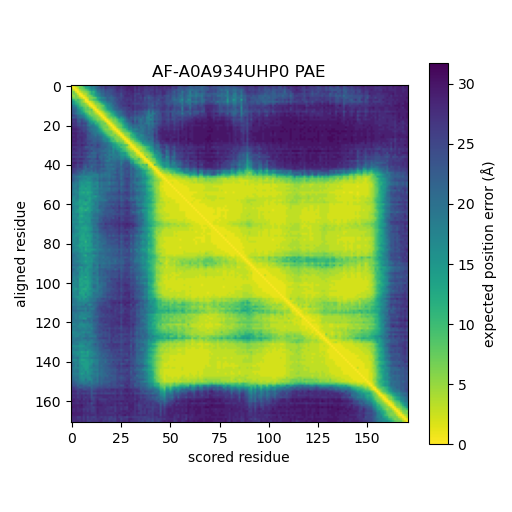6 7.955 13.176 1.00 85.38 93 THR A N 1
ATOM 714 C CA . THR A 1 93 ? -7.220 9.384 12.860 1.00 85.38 93 THR A CA 1
ATOM 715 C C . THR A 1 93 ? -7.316 9.612 11.353 1.00 85.38 93 THR A C 1
ATOM 717 O O . THR A 1 93 ? -6.956 8.745 10.555 1.00 85.38 93 THR A O 1
ATOM 720 N N . ARG A 1 94 ? -7.730 10.818 10.937 1.00 83.56 94 ARG A N 1
ATOM 721 C CA . ARG A 1 94 ? -7.734 11.209 9.515 1.00 83.56 94 ARG A CA 1
ATOM 722 C C . ARG A 1 94 ? -6.353 11.050 8.871 1.00 83.56 94 ARG A C 1
ATOM 724 O O . ARG A 1 94 ? -6.260 10.624 7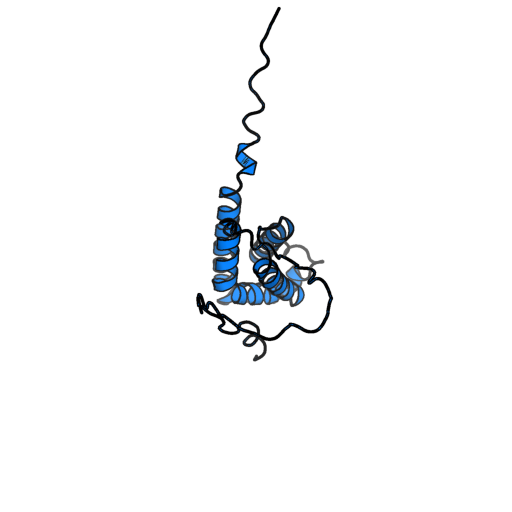.726 1.00 83.56 94 ARG A O 1
ATOM 731 N N . ALA A 1 95 ? -5.287 11.333 9.623 1.00 85.50 95 ALA A N 1
ATOM 732 C CA . ALA A 1 95 ? -3.914 11.132 9.168 1.00 85.50 95 ALA A CA 1
ATOM 733 C C . ALA A 1 95 ? -3.620 9.651 8.874 1.00 85.50 95 ALA A C 1
ATOM 735 O O . ALA A 1 95 ? -3.086 9.337 7.817 1.00 85.50 95 ALA A O 1
ATOM 736 N N . GLN A 1 96 ? -4.020 8.732 9.760 1.00 87.38 96 GLN A N 1
ATOM 737 C CA . GLN A 1 96 ? -3.857 7.288 9.541 1.00 87.38 96 GLN A CA 1
ATOM 738 C C . GLN A 1 96 ? -4.695 6.787 8.357 1.00 87.38 96 GLN A C 1
ATOM 740 O O . GLN A 1 96 ? -4.199 6.002 7.554 1.00 87.38 96 GLN A O 1
ATOM 745 N N . GLY A 1 97 ? -5.932 7.275 8.212 1.00 88.25 97 GLY A N 1
ATOM 746 C CA . GLY A 1 97 ? -6.774 6.979 7.049 1.00 88.25 97 GLY A CA 1
ATOM 747 C C . GLY A 1 97 ? -6.135 7.446 5.740 1.00 88.25 97 GLY A C 1
ATOM 748 O O . GLY A 1 97 ? -6.027 6.673 4.795 1.00 88.25 97 GLY A O 1
ATOM 749 N N . SER A 1 98 ? -5.611 8.674 5.708 1.00 89.00 98 SER A N 1
ATOM 750 C CA . SER A 1 98 ? -4.892 9.207 4.546 1.00 89.00 98 SER A CA 1
ATOM 751 C C . SER A 1 98 ? -3.620 8.415 4.224 1.00 89.00 98 SER A C 1
ATOM 753 O O . SER A 1 98 ? -3.324 8.213 3.051 1.00 89.00 98 SER A O 1
ATOM 755 N N . GLN A 1 99 ? -2.897 7.903 5.229 1.00 91.12 99 GLN A N 1
ATOM 756 C CA . GLN A 1 99 ? -1.756 7.009 4.994 1.00 91.12 99 GLN A CA 1
ATOM 757 C C . GLN A 1 99 ? -2.180 5.675 4.363 1.00 91.12 99 GLN A C 1
ATOM 759 O O . GLN A 1 99 ? -1.508 5.200 3.453 1.00 91.12 99 GLN A O 1
ATOM 764 N N . LEU A 1 100 ? -3.294 5.076 4.803 1.00 91.81 100 LEU A N 1
ATOM 765 C CA . LEU A 1 100 ? -3.825 3.852 4.188 1.00 91.81 100 LEU A CA 1
ATOM 766 C C . LEU A 1 100 ? -4.225 4.083 2.727 1.00 91.81 100 LEU A C 1
ATOM 768 O O . LEU A 1 100 ? -3.908 3.256 1.875 1.00 91.81 100 LEU A O 1
ATOM 772 N N . VAL A 1 101 ? -4.860 5.223 2.436 1.00 92.25 101 VAL A N 1
ATOM 773 C CA . VAL A 1 101 ? -5.174 5.631 1.061 1.00 92.25 101 VAL A CA 1
ATOM 774 C C . VAL A 1 101 ? -3.889 5.784 0.252 1.00 92.25 101 VAL A C 1
ATOM 776 O O . VAL A 1 101 ? -3.774 5.158 -0.791 1.00 92.25 101 VAL A O 1
ATOM 779 N N . TYR A 1 102 ? -2.883 6.501 0.759 1.00 92.38 102 TYR A N 1
ATOM 780 C CA . TYR A 1 102 ? -1.591 6.647 0.080 1.00 92.38 102 TYR A CA 1
ATOM 781 C C . TYR A 1 102 ? -0.959 5.295 -0.296 1.00 92.38 102 TYR A C 1
ATOM 783 O O . TYR A 1 102 ? -0.483 5.130 -1.416 1.00 92.38 102 TYR A O 1
ATOM 791 N N . PHE A 1 103 ? -0.983 4.301 0.600 1.00 92.62 103 PHE A N 1
ATOM 792 C CA . PHE A 1 103 ? -0.462 2.969 0.275 1.00 92.62 103 PHE A CA 1
ATOM 793 C C . PHE A 1 103 ? -1.291 2.240 -0.777 1.00 92.62 103 PHE A C 1
ATOM 795 O O . PHE A 1 103 ? -0.719 1.536 -1.605 1.00 92.62 103 PHE A O 1
ATOM 802 N N . HIS A 1 104 ? -2.611 2.416 -0.769 1.00 93.25 104 HIS A N 1
ATOM 803 C CA . HIS A 1 104 ? -3.463 1.885 -1.825 1.00 93.25 104 HIS A CA 1
ATOM 804 C C . HIS A 1 104 ? -3.092 2.500 -3.177 1.00 93.25 104 HIS A C 1
ATOM 806 O O . HIS A 1 104 ? -2.826 1.755 -4.110 1.00 93.25 104 HIS A O 1
ATOM 812 N N . GLN A 1 105 ? -2.957 3.828 -3.251 1.00 91.06 105 GLN A N 1
ATOM 813 C CA . GLN A 1 105 ? -2.543 4.543 -4.467 1.00 91.06 105 GLN A CA 1
ATOM 814 C C . GLN A 1 105 ? -1.161 4.104 -4.969 1.00 91.06 105 GLN A C 1
ATOM 816 O O . GLN A 1 105 ? -0.936 3.975 -6.172 1.00 91.06 105 GLN A O 1
ATOM 821 N N . LEU A 1 106 ? -0.228 3.854 -4.042 1.00 92.00 106 LEU A N 1
ATOM 822 C CA . LEU A 1 106 ? 1.103 3.344 -4.362 1.00 92.00 106 LEU A CA 1
ATOM 823 C C . LEU A 1 106 ? 1.034 1.936 -4.969 1.00 92.00 106 LEU A C 1
ATOM 825 O O . LEU A 1 106 ? 1.703 1.672 -5.963 1.00 92.00 106 LEU A O 1
ATOM 829 N N . LEU A 1 107 ? 0.220 1.041 -4.397 1.00 90.19 107 LEU A N 1
ATOM 830 C CA . LEU A 1 107 ? 0.036 -0.324 -4.903 1.00 90.19 107 LEU A CA 1
ATOM 831 C C . LEU A 1 107 ? -0.729 -0.367 -6.232 1.00 90.19 107 LEU A C 1
ATOM 833 O O . LEU A 1 107 ? -0.467 -1.244 -7.047 1.00 90.19 107 LEU A O 1
ATOM 837 N N . THR A 1 108 ? -1.650 0.570 -6.463 1.00 89.00 108 THR A N 1
ATOM 838 C CA . THR A 1 108 ? -2.374 0.714 -7.736 1.00 89.00 108 THR A CA 1
ATOM 839 C C . THR A 1 108 ? -1.614 1.544 -8.769 1.00 89.00 108 THR A C 1
ATOM 841 O O . THR A 1 108 ? -2.171 1.853 -9.817 1.00 89.00 108 THR A O 1
ATOM 844 N N . LEU A 1 109 ? -0.352 1.894 -8.491 1.00 88.81 109 LEU A N 1
ATOM 845 C CA . LEU A 1 109 ? 0.556 2.566 -9.423 1.00 88.81 109 LEU A CA 1
ATOM 846 C C . LEU A 1 109 ? 0.056 3.936 -9.922 1.00 88.81 109 LEU A C 1
ATOM 848 O O . LEU A 1 109 ? 0.435 4.377 -11.004 1.00 88.81 109 LEU A O 1
ATOM 852 N N . GLU A 1 110 ? -0.750 4.645 -9.125 1.00 86.50 110 GLU A N 1
ATOM 853 C CA . GLU A 1 110 ? -1.424 5.888 -9.548 1.00 86.50 110 GLU A CA 1
ATOM 854 C C . GLU A 1 110 ? -0.443 6.980 -10.013 1.00 86.50 110 GLU A C 1
ATOM 856 O O . GLU A 1 110 ? -0.730 7.736 -10.935 1.00 86.50 110 GLU A O 1
ATOM 861 N N . HIS A 1 111 ? 0.749 7.032 -9.414 1.00 83.50 111 HIS A N 1
ATOM 862 C CA . HIS A 1 111 ? 1.751 8.073 -9.665 1.00 83.50 111 HIS A CA 1
ATOM 863 C C . HIS A 1 111 ? 2.915 7.628 -10.566 1.00 83.50 111 HIS A C 1
ATOM 865 O O . HIS A 1 111 ? 3.908 8.338 -10.675 1.00 83.50 111 HIS A O 1
ATOM 871 N N . VAL A 1 112 ? 2.831 6.456 -11.200 1.00 84.25 112 VAL A N 1
ATOM 872 C CA . VAL A 1 112 ? 3.950 5.880 -11.972 1.00 84.25 112 VAL A CA 1
ATOM 873 C C . VAL A 1 112 ? 4.165 6.567 -13.324 1.00 84.25 112 VAL A C 1
ATOM 875 O O . VAL A 1 112 ? 5.236 6.452 -13.905 1.00 84.25 112 VAL A O 1
ATOM 878 N N . SER A 1 113 ? 3.178 7.323 -13.812 1.00 81.25 113 SER A N 1
ATOM 879 C CA . SER A 1 113 ? 3.294 8.078 -15.071 1.00 81.25 113 SER A CA 1
ATOM 880 C C . SER A 1 113 ? 4.076 9.393 -14.935 1.00 81.25 113 SER A C 1
ATOM 882 O O . SER A 1 113 ? 4.349 10.036 -15.944 1.00 81.25 113 SER A O 1
ATOM 884 N N . ASP A 1 114 ? 4.404 9.811 -13.709 1.00 86.12 114 ASP A N 1
ATOM 885 C CA . ASP A 1 114 ? 5.108 11.062 -13.425 1.00 86.12 114 ASP A CA 1
ATOM 886 C C . ASP A 1 114 ? 6.632 10.819 -13.389 1.00 86.12 114 ASP A C 1
ATOM 888 O O . ASP A 1 114 ? 7.121 10.175 -12.453 1.00 86.12 114 ASP A O 1
ATOM 892 N N . PRO A 1 115 ? 7.402 11.300 -14.385 1.00 83.25 115 PRO A N 1
ATOM 893 C CA . PRO A 1 115 ? 8.839 11.049 -14.466 1.00 83.25 115 PRO A CA 1
ATOM 894 C C . PRO A 1 115 ? 9.647 11.755 -13.368 1.00 83.25 115 PRO A C 1
ATOM 896 O O . PRO A 1 115 ? 10.766 11.327 -13.085 1.00 83.25 115 PRO A O 1
ATOM 899 N N . ASP A 1 116 ? 9.095 12.788 -12.719 1.00 86.75 116 ASP A N 1
ATOM 900 C CA . ASP A 1 116 ? 9.767 13.513 -11.632 1.00 86.75 116 ASP A CA 1
ATOM 901 C C . ASP 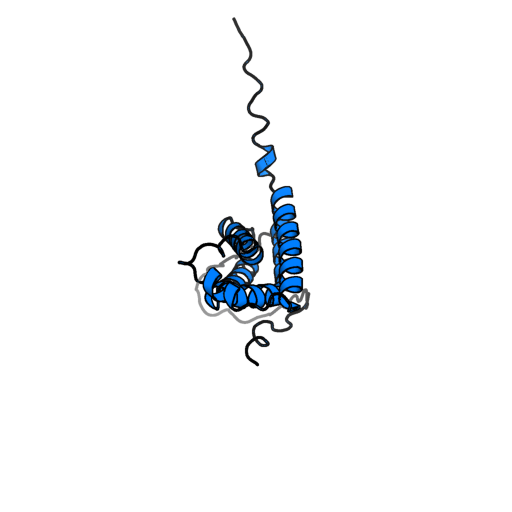A 1 116 ? 9.699 12.754 -10.294 1.00 86.75 116 ASP A C 1
ATOM 903 O O . ASP A 1 116 ? 10.325 13.134 -9.298 1.00 86.75 116 ASP A O 1
ATOM 907 N N . ARG A 1 117 ? 8.942 11.652 -10.255 1.00 85.44 117 ARG A N 1
ATOM 908 C CA . ARG A 1 117 ? 8.723 10.836 -9.064 1.00 85.44 117 ARG A CA 1
ATOM 909 C C . ARG A 1 117 ? 9.582 9.584 -9.038 1.00 85.44 117 ARG A C 1
ATOM 911 O O . ARG A 1 117 ? 9.794 8.898 -10.038 1.00 85.44 117 ARG A O 1
ATOM 918 N N . ILE A 1 118 ? 10.021 9.229 -7.831 1.00 87.81 118 ILE A N 1
ATOM 919 C CA . ILE A 1 118 ? 10.839 8.032 -7.598 1.00 87.81 118 ILE A CA 1
ATOM 920 C C . ILE A 1 118 ? 10.091 6.751 -7.985 1.00 87.81 118 ILE A C 1
ATOM 922 O O . ILE A 1 118 ? 10.715 5.775 -8.396 1.00 87.81 118 ILE A O 1
ATOM 926 N N . GLU A 1 119 ? 8.762 6.766 -7.880 1.00 88.31 119 GLU A N 1
ATOM 927 C CA . GLU A 1 119 ? 7.883 5.656 -8.218 1.00 88.31 119 GLU A CA 1
ATOM 928 C C . GLU A 1 119 ? 8.019 5.247 -9.694 1.00 88.31 119 GLU A C 1
ATOM 930 O O . GLU A 1 119 ? 8.069 4.052 -9.979 1.00 88.31 119 GLU A O 1
ATOM 935 N N . CYS A 1 120 ? 8.164 6.205 -10.620 1.00 88.19 120 CYS A N 1
ATOM 936 C CA . CYS A 1 120 ? 8.350 5.927 -12.050 1.00 88.19 120 CYS A CA 1
ATOM 937 C C . CYS A 1 120 ? 9.655 5.157 -12.306 1.00 88.19 120 CYS A C 1
ATOM 939 O O . CYS A 1 120 ? 9.665 4.110 -12.958 1.00 88.19 120 CYS A O 1
ATOM 941 N N . GLY A 1 121 ? 10.765 5.638 -11.739 1.00 87.56 121 GLY A N 1
ATOM 942 C CA . GLY A 1 121 ? 12.074 5.001 -11.899 1.00 87.56 121 GLY A CA 1
ATOM 943 C C . GLY A 1 121 ? 12.170 3.628 -11.227 1.00 87.56 121 GLY A C 1
ATOM 944 O O . GLY A 1 121 ? 12.834 2.729 -11.745 1.00 87.56 121 GLY A O 1
ATOM 945 N N . LEU A 1 122 ? 11.509 3.444 -10.081 1.00 87.81 122 LEU A N 1
ATOM 946 C CA . LEU A 1 122 ? 11.471 2.159 -9.382 1.00 87.81 122 LEU A CA 1
ATOM 947 C C . LEU A 1 122 ? 10.582 1.147 -10.102 1.00 87.81 122 LEU A C 1
ATOM 949 O O . LEU A 1 122 ? 10.978 -0.008 -10.233 1.00 87.81 122 LEU A O 1
ATOM 953 N N . PHE A 1 123 ? 9.429 1.574 -10.617 1.00 88.00 123 PHE A N 1
ATOM 954 C CA . PHE A 1 123 ? 8.539 0.705 -11.379 1.00 88.00 123 PHE A CA 1
ATOM 955 C C . PHE A 1 123 ? 9.188 0.184 -12.664 1.00 88.00 123 PHE A C 1
ATOM 957 O O . PHE A 1 123 ? 9.072 -1.001 -12.961 1.00 88.00 123 PHE A O 1
ATOM 964 N N . ALA A 1 124 ? 9.949 1.021 -13.376 1.00 88.12 124 ALA A N 1
ATOM 965 C CA . ALA A 1 124 ? 10.672 0.610 -14.582 1.00 88.12 124 ALA A CA 1
ATOM 966 C C . ALA A 1 124 ? 11.677 -0.539 -14.345 1.00 88.12 124 ALA A C 1
ATOM 968 O O . ALA A 1 124 ? 12.051 -1.242 -15.280 1.00 88.12 124 ALA A O 1
ATOM 969 N N . GLN A 1 125 ? 12.114 -0.747 -13.099 1.00 88.31 125 GLN A N 1
ATOM 970 C CA . GLN A 1 125 ? 13.029 -1.828 -12.713 1.00 88.31 125 GLN A CA 1
ATOM 971 C C . GLN A 1 125 ? 12.298 -3.122 -12.317 1.00 88.31 125 GLN A C 1
ATOM 973 O O . GLN A 1 125 ? 12.944 -4.136 -12.041 1.00 88.31 125 GLN A O 1
ATOM 978 N N . ILE A 1 126 ? 10.965 -3.107 -12.242 1.00 87.81 126 ILE A N 1
ATOM 979 C CA . ILE A 1 126 ? 10.167 -4.253 -11.806 1.00 87.81 126 ILE A CA 1
ATOM 980 C C . ILE A 1 126 ? 9.929 -5.185 -12.988 1.00 87.81 126 ILE A C 1
ATOM 982 O O . ILE A 1 126 ? 9.430 -4.791 -14.038 1.00 87.81 126 ILE A O 1
ATOM 986 N N . ASN A 1 127 ? 10.247 -6.463 -12.790 1.00 86.19 127 ASN A N 1
ATOM 987 C CA . ASN A 1 127 ? 9.898 -7.496 -13.751 1.00 86.19 127 ASN A CA 1
ATOM 988 C C . ASN A 1 127 ? 8.401 -7.826 -13.644 1.00 86.19 127 ASN A C 1
ATOM 990 O O . ASN A 1 127 ? 7.961 -8.386 -12.637 1.00 86.19 127 ASN A O 1
ATOM 994 N N . LEU A 1 128 ? 7.638 -7.516 -14.692 1.00 83.88 128 LEU A N 1
ATOM 995 C CA . LEU A 1 128 ? 6.195 -7.763 -14.745 1.00 83.88 128 LEU A CA 1
ATOM 996 C C . LEU A 1 128 ? 5.829 -9.254 -14.766 1.00 83.88 128 LEU A C 1
ATOM 998 O O . LEU A 1 128 ? 4.727 -9.610 -14.375 1.00 83.88 128 LEU A O 1
ATOM 1002 N N . ALA A 1 129 ? 6.755 -10.122 -15.179 1.00 84.75 129 ALA A N 1
ATOM 1003 C CA . ALA A 1 129 ? 6.562 -11.571 -15.195 1.00 84.75 129 ALA A CA 1
ATOM 1004 C C . ALA A 1 129 ? 6.915 -12.245 -13.855 1.00 84.75 129 ALA A C 1
ATOM 1006 O O . ALA A 1 129 ? 7.087 -13.459 -13.805 1.00 84.75 129 ALA A O 1
ATOM 1007 N N . SER A 1 130 ? 7.111 -11.465 -12.787 1.00 87.62 130 SER A N 1
ATOM 1008 C CA . SER A 1 130 ? 7.426 -12.000 -11.461 1.00 87.62 130 SER A CA 1
ATOM 1009 C C . SER A 1 130 ? 6.192 -12.064 -10.567 1.00 87.62 130 SER A C 1
ATOM 1011 O O . SER A 1 130 ? 5.376 -11.144 -10.581 1.00 87.62 130 SER A O 1
ATOM 1013 N N . ASP A 1 131 ? 6.141 -13.079 -9.699 1.00 88.38 131 ASP A N 1
ATOM 1014 C CA . ASP A 1 131 ? 5.082 -13.305 -8.694 1.00 88.38 131 ASP A CA 1
ATOM 1015 C C . ASP A 1 131 ? 4.830 -12.089 -7.781 1.00 88.38 131 ASP A C 1
ATOM 1017 O O . ASP A 1 131 ? 3.783 -11.951 -7.156 1.00 88.38 131 ASP A O 1
ATOM 1021 N N . PHE A 1 132 ? 5.791 -11.164 -7.720 1.00 88.94 132 PHE A N 1
ATOM 1022 C CA . PHE A 1 132 ? 5.652 -9.896 -7.015 1.00 88.94 132 PHE A CA 1
ATOM 1023 C C . PHE A 1 132 ? 4.453 -9.070 -7.500 1.00 88.94 132 PHE A C 1
ATOM 1025 O O . PHE A 1 132 ? 3.816 -8.399 -6.689 1.00 88.94 132 PHE A O 1
ATOM 1032 N N . VAL A 1 133 ? 4.149 -9.086 -8.802 1.00 88.31 133 VAL A N 1
ATOM 1033 C CA . VAL A 1 133 ? 3.003 -8.341 -9.342 1.00 88.31 133 VAL A CA 1
ATOM 1034 C C . VAL A 1 133 ? 1.700 -8.927 -8.808 1.00 88.31 133 VAL A C 1
ATOM 1036 O O . VAL A 1 133 ? 0.859 -8.175 -8.318 1.00 88.31 133 VAL A O 1
ATOM 1039 N N . ASP A 1 134 ? 1.580 -10.254 -8.801 1.00 89.94 134 ASP A N 1
ATOM 1040 C CA . ASP A 1 134 ? 0.410 -10.956 -8.271 1.00 89.94 134 ASP A CA 1
ATOM 1041 C C . ASP A 1 134 ? 0.232 -10.693 -6.770 1.00 89.94 134 ASP A C 1
ATOM 1043 O O . ASP A 1 134 ? -0.872 -10.389 -6.309 1.00 89.94 134 ASP A O 1
ATOM 1047 N N . GLU A 1 135 ? 1.326 -10.717 -6.001 1.00 90.00 135 GLU A N 1
ATOM 1048 C CA . GLU A 1 135 ? 1.315 -10.336 -4.585 1.00 90.00 135 GLU A CA 1
ATOM 1049 C C . GLU A 1 135 ? 0.847 -8.888 -4.384 1.00 90.00 135 GLU A C 1
ATOM 1051 O O . GLU A 1 135 ? 0.042 -8.610 -3.490 1.00 90.00 135 GLU A O 1
ATOM 1056 N N . CYS A 1 136 ? 1.322 -7.956 -5.215 1.00 89.81 136 CYS A N 1
ATOM 1057 C CA . CYS A 1 136 ? 0.909 -6.557 -5.178 1.00 89.81 136 CYS A CA 1
ATOM 1058 C C . CYS A 1 136 ? -0.578 -6.382 -5.502 1.00 89.81 136 CYS A C 1
ATOM 1060 O O . CYS A 1 136 ? -1.257 -5.642 -4.788 1.00 89.81 136 CYS A O 1
ATOM 1062 N N . CYS A 1 137 ? -1.091 -7.075 -6.519 1.00 91.38 137 CYS A N 1
ATOM 1063 C CA . CYS A 1 137 ? -2.508 -7.065 -6.881 1.00 91.38 137 CYS A CA 1
ATOM 1064 C C . CYS A 1 137 ? -3.384 -7.627 -5.752 1.00 91.38 137 CYS A C 1
ATOM 1066 O O . CYS A 1 137 ? -4.387 -7.026 -5.373 1.00 91.38 137 CYS A O 1
ATOM 1068 N N . LEU A 1 138 ? -2.976 -8.736 -5.140 1.00 93.44 138 LEU A N 1
ATOM 1069 C CA . LEU A 1 138 ? -3.704 -9.329 -4.020 1.00 93.44 138 LEU A CA 1
ATOM 1070 C C . LEU A 1 138 ? -3.672 -8.434 -2.769 1.00 93.44 138 LEU A C 1
ATOM 1072 O O . LEU A 1 138 ? -4.663 -8.325 -2.040 1.00 93.44 138 LEU A O 1
ATOM 1076 N N . LEU A 1 139 ? -2.546 -7.767 -2.501 1.00 93.56 139 LEU A N 1
ATOM 1077 C CA . LEU A 1 139 ? -2.439 -6.796 -1.410 1.00 93.56 139 LEU A CA 1
ATOM 1078 C C . LEU A 1 139 ? -3.288 -5.547 -1.657 1.00 93.56 139 LEU A C 1
ATOM 1080 O O . LEU A 1 139 ? -3.908 -5.058 -0.708 1.00 93.56 139 LEU A O 1
ATOM 1084 N N . SER A 1 14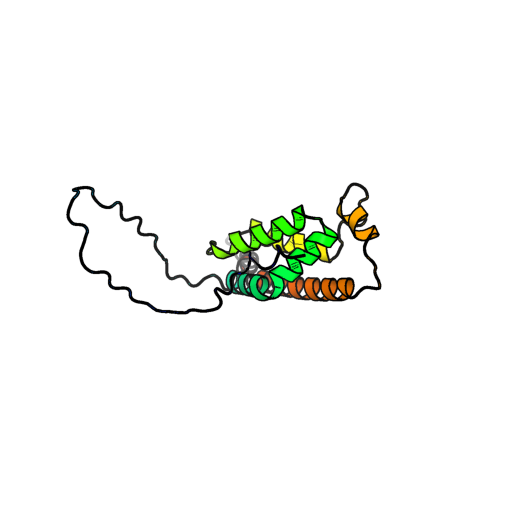0 ? -3.327 -5.036 -2.890 1.00 93.25 140 SER A N 1
ATOM 1085 C CA . SER A 1 140 ? -4.120 -3.853 -3.235 1.00 93.25 140 SER A CA 1
ATOM 1086 C C . SER A 1 140 ? -5.612 -4.134 -3.076 1.00 93.25 140 SER A C 1
ATOM 1088 O O . SER A 1 140 ? -6.307 -3.346 -2.436 1.00 93.25 140 SER A O 1
ATOM 1090 N N . GLU A 1 141 ? -6.085 -5.303 -3.513 1.00 94.19 141 GLU A N 1
ATOM 1091 C CA . GLU A 1 141 ? -7.477 -5.724 -3.342 1.00 94.19 141 GLU A CA 1
ATOM 1092 C C . GLU A 1 141 ? -7.863 -5.830 -1.858 1.00 94.19 141 GLU A C 1
ATOM 1094 O O . GLU A 1 141 ? -8.879 -5.277 -1.423 1.00 94.19 141 GLU A O 1
ATOM 1099 N N . LYS A 1 142 ? -7.025 -6.483 -1.041 1.00 93.81 142 LYS A N 1
ATOM 1100 C CA . LYS A 1 142 ? -7.260 -6.595 0.408 1.00 93.81 142 LYS A CA 1
ATOM 1101 C C . LYS A 1 142 ? -7.276 -5.228 1.092 1.00 93.81 142 LYS A C 1
ATOM 1103 O O . LYS A 1 142 ? -8.114 -4.994 1.966 1.00 93.81 142 LYS A O 1
ATOM 1108 N N . LEU A 1 143 ? -6.373 -4.325 0.707 1.00 93.50 143 LEU A N 1
ATOM 1109 C CA . LEU A 1 143 ? -6.326 -2.968 1.246 1.00 93.50 143 LEU A CA 1
ATOM 1110 C C . LEU A 1 143 ? -7.545 -2.143 0.801 1.00 93.50 143 LEU A C 1
ATOM 1112 O O . LEU A 1 143 ? -8.121 -1.427 1.616 1.00 93.50 143 LEU A O 1
ATOM 1116 N N . GLY A 1 144 ? -7.989 -2.289 -0.447 1.00 91.81 144 GLY A N 1
ATOM 1117 C CA . GLY A 1 144 ? -9.205 -1.657 -0.960 1.00 91.81 144 GLY A CA 1
ATOM 1118 C C . GLY A 1 144 ? -10.466 -2.153 -0.245 1.00 91.81 144 GLY A C 1
ATOM 1119 O O . GLY A 1 144 ? -11.331 -1.355 0.119 1.00 91.81 144 GLY A O 1
ATOM 1120 N N . SER A 1 145 ? -10.549 -3.455 0.045 1.00 93.12 145 SER A N 1
ATOM 1121 C CA . SER A 1 145 ? -11.617 -4.034 0.872 1.00 93.12 145 SER A CA 1
ATOM 1122 C C . SER A 1 145 ? -11.621 -3.447 2.289 1.00 93.12 145 SER A C 1
ATOM 1124 O O . SER A 1 145 ? -12.674 -3.048 2.788 1.00 93.12 145 SER A O 1
ATOM 1126 N N . LEU A 1 146 ? -10.446 -3.303 2.914 1.00 92.50 146 LEU A N 1
ATOM 1127 C CA . LEU A 1 146 ? -10.315 -2.659 4.223 1.00 92.50 146 LEU A CA 1
ATOM 1128 C C . LEU A 1 146 ? -10.774 -1.193 4.190 1.00 92.50 146 LEU A C 1
ATOM 1130 O O . LEU A 1 146 ? -11.511 -0.769 5.077 1.00 92.50 146 LEU A O 1
ATOM 1134 N N . LEU A 1 147 ? -10.351 -0.415 3.189 1.00 91.31 147 LEU A N 1
ATOM 1135 C CA . LEU A 1 147 ? -10.757 0.987 3.044 1.00 91.31 147 LEU A CA 1
ATOM 1136 C C . LEU A 1 147 ? -12.279 1.121 2.910 1.00 91.31 147 LEU A C 1
ATOM 1138 O O . LEU A 1 147 ? -12.870 2.003 3.532 1.00 91.31 147 LEU A O 1
ATOM 1142 N N . ARG A 1 148 ? -12.919 0.204 2.179 1.00 89.69 148 ARG A N 1
ATOM 1143 C CA . ARG A 1 148 ? -14.379 0.145 2.044 1.00 89.69 148 ARG A CA 1
ATOM 1144 C C . ARG A 1 148 ? -15.073 -0.156 3.373 1.00 89.69 148 ARG A C 1
ATOM 1146 O O . ARG A 1 148 ? -15.971 0.582 3.756 1.00 89.69 148 ARG A O 1
ATOM 1153 N N . GLN A 1 149 ? -14.579 -1.139 4.132 1.00 87.88 149 GLN A N 1
ATOM 1154 C CA . GLN A 1 149 ? -15.088 -1.443 5.480 1.00 87.88 149 GLN A CA 1
ATOM 1155 C C . GLN A 1 149 ? -14.956 -0.242 6.431 1.00 87.88 149 GLN A C 1
ATOM 1157 O O . GLN A 1 149 ? -15.824 0.015 7.263 1.00 87.88 149 GLN A O 1
ATOM 1162 N N . ILE A 1 150 ? -13.867 0.526 6.327 1.00 86.81 150 ILE A N 1
ATOM 1163 C CA . ILE A 1 150 ? -13.670 1.739 7.134 1.00 86.81 150 ILE A CA 1
ATOM 1164 C C . ILE A 1 150 ? -14.680 2.831 6.752 1.00 86.81 150 ILE A C 1
ATOM 1166 O O . ILE A 1 150 ? -15.139 3.549 7.647 1.00 86.81 150 ILE A O 1
ATOM 1170 N N . ALA A 1 151 ? -15.002 2.961 5.462 1.00 84.88 151 ALA A N 1
ATOM 1171 C CA . ALA A 1 151 ? -15.966 3.930 4.946 1.00 84.88 151 ALA A CA 1
ATOM 1172 C C . ALA A 1 151 ? -17.410 3.570 5.335 1.00 84.88 151 ALA A C 1
ATOM 1174 O O . ALA A 1 151 ? -18.118 4.426 5.852 1.00 84.88 151 ALA A O 1
ATOM 1175 N N . GLU A 1 152 ? -17.811 2.304 5.192 1.00 79.62 152 GLU A N 1
ATOM 1176 C CA . GLU A 1 152 ? -19.149 1.807 5.564 1.00 79.62 152 GLU A CA 1
ATOM 1177 C C . GLU A 1 152 ? -19.472 2.028 7.048 1.00 79.62 152 GLU A C 1
ATOM 1179 O O . GLU A 1 152 ? -20.612 2.279 7.422 1.00 79.62 152 GLU A O 1
ATOM 1184 N N . HIS A 1 153 ? -18.461 1.976 7.915 1.00 67.00 153 HIS A N 1
ATOM 1185 C CA . HIS A 1 153 ? -18.638 2.206 9.345 1.00 67.00 153 HIS A CA 1
ATOM 1186 C C . HIS A 1 153 ? -18.571 3.688 9.754 1.00 67.00 153 HIS A C 1
ATOM 1188 O O . HIS A 1 153 ? -18.464 3.959 10.951 1.00 67.00 153 HIS A O 1
ATOM 1194 N N . ASP A 1 154 ? -18.517 4.656 8.826 1.00 61.47 154 ASP A N 1
ATOM 1195 C CA . ASP A 1 154 ? -18.535 6.085 9.172 1.00 61.47 154 ASP A CA 1
ATOM 1196 C C . ASP A 1 154 ? -19.962 6.576 9.431 1.00 61.47 154 ASP A C 1
ATOM 1198 O O . ASP A 1 154 ? -20.721 6.745 8.487 1.00 61.47 154 ASP A O 1
ATOM 1202 N N . PRO A 1 155 ? -20.352 6.850 10.693 1.00 52.66 155 PRO A N 1
ATOM 1203 C CA . PRO A 1 155 ? -21.691 7.365 10.985 1.00 52.66 155 PRO A CA 1
ATOM 1204 C C . PRO A 1 155 ? -21.895 8.800 10.465 1.00 52.66 155 PRO A C 1
ATOM 1206 O O . PRO A 1 155 ? -22.988 9.347 10.554 1.00 52.66 155 PRO A O 1
ATOM 1209 N N . THR A 1 156 ? -20.841 9.445 9.955 1.00 50.97 156 THR A N 1
ATOM 1210 C CA . THR A 1 156 ? -20.861 10.830 9.477 1.00 50.97 156 THR A CA 1
ATOM 1211 C C . THR A 1 156 ? -21.535 11.000 8.114 1.00 50.97 156 THR A C 1
ATOM 1213 O O . THR A 1 156 ? -21.934 12.116 7.790 1.00 50.97 156 THR A O 1
ATOM 1216 N N . SER A 1 157 ? -21.698 9.935 7.321 1.00 45.06 157 SER A N 1
ATOM 1217 C CA . SER A 1 157 ? -22.414 10.008 6.037 1.00 45.06 157 SER A CA 1
ATOM 1218 C C . SER A 1 157 ? -23.939 10.051 6.178 1.00 45.06 157 SER A C 1
ATOM 1220 O O . SER A 1 157 ? -24.599 10.545 5.268 1.00 45.06 157 SER A O 1
ATOM 1222 N N . ASP A 1 158 ? -24.499 9.649 7.324 1.00 40.97 158 ASP A N 1
ATOM 1223 C CA . ASP A 1 158 ? -25.954 9.679 7.553 1.00 40.97 158 ASP A CA 1
ATOM 1224 C C . ASP A 1 158 ? -26.465 11.033 8.087 1.00 40.97 158 ASP A C 1
ATOM 1226 O O . ASP A 1 158 ? -27.666 11.298 8.078 1.00 40.97 158 ASP A O 1
ATOM 1230 N N . VAL A 1 159 ? -25.576 11.940 8.517 1.00 47.38 159 VAL A N 1
ATOM 1231 C CA . VAL A 1 159 ? -25.975 13.209 9.168 1.00 47.38 159 VAL A CA 1
ATOM 1232 C C . VAL A 1 159 ? -26.221 14.353 8.170 1.00 47.38 159 VAL A C 1
ATOM 1234 O O . VAL A 1 159 ? -26.798 15.374 8.535 1.00 47.38 159 VAL A O 1
ATOM 1237 N N . LEU A 1 160 ? -25.879 14.195 6.887 1.00 44.91 160 LEU A N 1
ATOM 1238 C CA . LEU A 1 160 ? -26.148 15.223 5.866 1.00 44.91 160 LEU A CA 1
ATOM 1239 C C . LEU A 1 160 ? -27.490 15.058 5.132 1.00 44.91 160 LEU A C 1
ATOM 1241 O O . LEU A 1 160 ? -27.818 15.898 4.300 1.00 44.91 160 LEU A O 1
ATOM 1245 N N . CYS A 1 161 ? -28.295 14.033 5.444 1.00 44.00 161 CYS A N 1
ATOM 1246 C CA . CYS A 1 161 ? -29.568 13.786 4.750 1.00 44.00 161 CYS A CA 1
ATOM 1247 C C . CYS A 1 161 ? -30.835 14.201 5.525 1.00 44.00 161 CYS A C 1
ATOM 1249 O O . CYS A 1 161 ? -31.935 13.957 5.043 1.00 44.00 161 CYS A O 1
ATOM 1251 N N . GLN A 1 162 ? -30.724 14.842 6.698 1.00 39.50 162 GLN A N 1
ATOM 1252 C CA . GLN A 1 162 ? -31.903 15.214 7.508 1.00 39.50 162 GLN A CA 1
ATOM 1253 C C . GLN A 1 162 ? -32.080 16.716 7.785 1.00 39.50 162 GLN A C 1
ATOM 1255 O O . GLN A 1 162 ? -33.000 17.086 8.504 1.00 39.50 162 GLN A O 1
ATOM 1260 N N . THR A 1 163 ? -31.293 17.618 7.188 1.00 38.03 163 THR A N 1
ATOM 1261 C CA . THR A 1 163 ? -31.512 19.074 7.364 1.00 38.03 163 THR A CA 1
ATOM 1262 C C . THR A 1 163 ? -32.246 19.732 6.193 1.00 38.03 163 THR A C 1
ATOM 1264 O O . THR A 1 163 ? -32.095 20.927 5.952 1.00 38.03 163 THR A O 1
ATOM 1267 N N . SER A 1 164 ? -33.036 18.979 5.428 1.00 45.75 164 SER A N 1
ATOM 1268 C CA . SER A 1 164 ? -33.907 19.537 4.385 1.00 45.75 164 SER A CA 1
ATOM 1269 C C . SER A 1 164 ? -35.313 18.963 4.470 1.00 45.75 164 SER A C 1
ATOM 1271 O O . SER A 1 164 ? -35.796 18.368 3.521 1.00 45.75 164 SER A O 1
ATOM 1273 N N . GLN A 1 165 ? -35.980 19.141 5.610 1.00 50.94 165 GLN A N 1
ATOM 1274 C CA . GLN A 1 165 ? -37.442 19.195 5.665 1.00 50.94 165 GLN A CA 1
ATOM 1275 C C . GLN A 1 165 ? -37.886 19.743 7.021 1.00 50.94 165 GLN A C 1
ATOM 1277 O O . GLN A 1 165 ? -37.896 19.019 8.001 1.00 50.94 165 GLN A O 1
ATOM 1282 N N . GLU A 1 166 ? -38.169 21.044 7.061 1.00 45.22 166 GLU A N 1
ATOM 1283 C CA . GLU A 1 166 ? -39.340 21.664 7.705 1.00 45.22 166 GLU A CA 1
ATOM 1284 C C . GLU A 1 166 ? -39.083 23.168 7.840 1.00 45.22 166 GLU A C 1
ATOM 1286 O O . GLU A 1 166 ? -38.455 23.638 8.784 1.00 45.22 166 GLU A O 1
ATOM 1291 N N . PHE A 1 167 ? -39.601 23.939 6.885 1.00 38.25 167 PHE A N 1
ATOM 1292 C CA . PHE A 1 167 ? -40.053 25.292 7.185 1.00 38.25 167 PHE A CA 1
ATOM 1293 C C . PHE A 1 167 ? -41.584 25.264 7.133 1.00 38.25 167 PHE A C 1
ATOM 1295 O O . PHE A 1 167 ? -42.135 25.027 6.054 1.00 38.25 167 PHE A O 1
ATOM 1302 N N . PRO A 1 168 ? -42.286 25.446 8.265 1.00 42.75 168 PRO A N 1
ATOM 1303 C CA . PRO A 1 168 ? -43.732 25.574 8.255 1.00 42.75 168 PRO A CA 1
ATOM 1304 C C . PRO A 1 168 ? -44.107 26.903 7.593 1.00 42.75 168 PRO A C 1
ATOM 1306 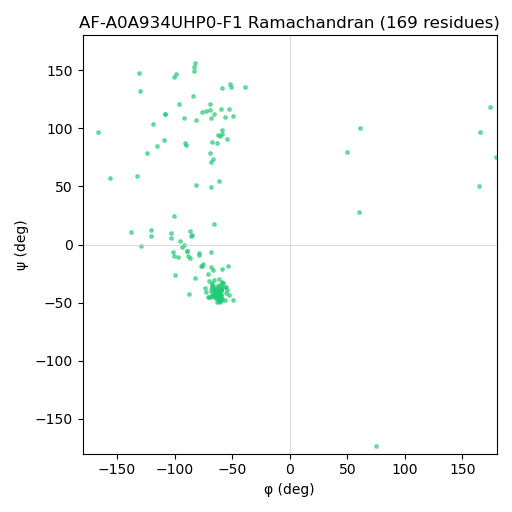O O . PRO A 1 168 ? -43.705 27.975 8.044 1.00 42.75 168 PRO A O 1
ATOM 1309 N N . GLN A 1 169 ? -44.876 26.819 6.508 1.00 43.00 169 GLN A N 1
ATOM 1310 C CA . GLN A 1 169 ? -45.583 27.961 5.934 1.00 43.00 169 GLN A CA 1
ATOM 1311 C C . GLN A 1 169 ? -46.635 28.416 6.956 1.00 43.00 169 GLN A C 1
ATOM 1313 O O . GLN A 1 169 ? -47.581 27.678 7.236 1.00 43.00 169 GLN A O 1
ATOM 1318 N N . VAL A 1 170 ? -46.453 29.604 7.534 1.00 45.34 170 VAL A N 1
ATOM 1319 C CA . VAL A 1 170 ? -47.466 30.289 8.345 1.00 45.34 170 VAL A CA 1
ATOM 1320 C C . VAL A 1 170 ? -47.602 31.724 7.843 1.00 45.34 170 VAL A C 1
ATOM 1322 O O . VAL A 1 170 ? -46.598 32.430 7.746 1.00 45.34 170 VAL A O 1
ATOM 1325 N N . ALA A 1 171 ? -48.872 32.103 7.652 1.00 46.38 171 ALA A N 1
ATOM 1326 C CA . ALA A 1 171 ? -49.463 33.382 7.243 1.00 46.38 171 ALA A CA 1
ATOM 1327 C C . ALA A 1 171 ? -49.726 33.540 5.738 1.00 46.38 171 ALA A C 1
ATOM 1329 O O . ALA A 1 171 ? -48.792 33.875 4.979 1.00 46.38 171 ALA A O 1
#

Radius of gyration: 23.18 Å; Cα contacts (8 Å, |Δi|>4): 100; chains: 1; bounding box: 68×47×68 Å

Secondary structure (DSSP, 8-state):
--STTSSS-------------------S--PPP-------------HHHHHHHHHHHHHHHHHHHHHHHHHHHHHHHHHHHHHHHHHH-SS--HHHHHHHHHHHHHHTTTTTT-TTSHHHHHHTTS-TTSHHHHHHHHHHHHHHHHHHHHHHT-GGGSTTSSSSS------

Foldseek 3Di:
DPDLPPLDDPPPDDPDPDPPDDDDDDDPDPDDPPPPCPPPVVPQQDVLLVLVLVCCVVCLSVLLVLLCLQQNNVRSVLSSVLNVVSVPDSYCDPVSLVNLVVSLCSLVLVCLVPPVGPRVVSVVPDDPPDCNNVSSVVSSVSSVVSNVVSVVPDPVVVVVPPPPDDDDDDD

Nearest PDB structures (foldseek):
  2kx9-assembly1_A  TM=2.995E-01  e=2.093E+00  Escherichia coli K-12
  6ubp-assembly1_A  TM=3.384E-01  e=6.243E+00  Homo sapiens
  2hro-assembly1_A-2  TM=3.424E-01  e=9.764E+00  Staphylococcus carnosus

Mean predicted aligned error: 14.94 Å

Sequence (171 aa):
MLLLQRVWPACLLKGGNGLLELPLGAALFGMKPMTFYRTFSTKQPCPKLGHVRRFLRDHGTALAMAARRLGGPAASGRVFLLCEAVRHTRHLTRAQGSQLVYFHQLLTLEHVSDPDRIECGLFAQINLASDFVDECCLLSEKLGSLLRQIAEHDPTSDVLCQTSQEFPQVA